Protein AF-A0AAE1IZK1-F1 (afdb_monomer_lite)

Foldseek 3Di:
DDPDPPCVVVVVVVPDDDDDDDDDFDDDDDDDDPDDDPDVLVVQLVVVLCCLVPHDDWAAATEDEADVSLVVSLVVLVVVLVVDDPLSSQEAEQEDDPPDDPVSNCVQLDDRDPPHYYYYYHHQWYQDWDADVVVRDIDGDIGGDDPVVVVVSSRVRCVSTVPD

InterPro domains:
  IPR027417 P-loop containing nucleoside triphosphate hydrolase [G3DSA:3.40.50.300] (25-118)
  IPR027417 P-loop containing nucleoside triphosphate hydrolase [G3DSA:3.40.50.300] (119-159)
  IPR027417 P-loop containing nucleoside triphosphate hydrolase [SSF52540] (4-155)

Secondary structure (DSSP, 8-state):
--S---GGGGGGGTTPPPPPPPPP---------SS--S-HHHHHHHHHHHHHHHSPS--EEE---SHHHHHHHHHHHHHHHTTS-GGG--EEE----TTS-HHHHHGGGSPPPTTPEEEEE--SEEEEEEEETTTTEEEEEEEEPPHHHHHHHHHHHHHHHS--

Organism: NCBI:txid499986

Structure (mmCIF, N/CA/C/O backbone):
data_AF-A0AAE1IZK1-F1
#
_entry.id   AF-A0AAE1IZK1-F1
#
loop_
_atom_site.group_PDB
_atom_site.id
_atom_site.type_symbol
_atom_site.label_atom_id
_atom_site.label_alt_id
_atom_site.label_comp_id
_atom_site.label_asym_id
_atom_site.label_entity_id
_atom_site.label_seq_id
_atom_site.pdbx_PDB_ins_code
_atom_site.Cartn_x
_atom_site.Cartn_y
_atom_site.Cartn_z
_atom_site.occupancy
_atom_site.B_iso_or_equiv
_atom_site.auth_seq_id
_atom_site.auth_comp_id
_atom_site.auth_asym_id
_atom_site.auth_atom_id
_atom_site.pdbx_PDB_model_num
ATOM 1 N N . MET A 1 1 ? 23.039 -9.644 -6.517 1.00 75.88 1 MET A N 1
ATOM 2 C CA . MET A 1 1 ? 21.944 -10.461 -5.938 1.00 75.88 1 MET A CA 1
ATOM 3 C C . MET A 1 1 ? 20.643 -10.091 -6.636 1.00 75.88 1 MET A C 1
ATOM 5 O O . MET A 1 1 ? 20.588 -9.011 -7.207 1.00 75.88 1 MET A O 1
ATOM 9 N N . SER A 1 2 ? 19.633 -10.962 -6.612 1.00 81.88 2 SER A N 1
ATOM 10 C CA . SER A 1 2 ? 18.308 -10.723 -7.200 1.00 81.88 2 SER A CA 1
ATOM 11 C C . SER A 1 2 ? 17.231 -11.305 -6.285 1.00 81.88 2 SER A C 1
ATOM 13 O O . SER A 1 2 ? 17.471 -12.333 -5.654 1.00 81.88 2 SER A O 1
ATOM 15 N N . ALA A 1 3 ? 16.060 -10.666 -6.228 1.00 80.25 3 ALA A N 1
ATOM 16 C CA . ALA A 1 3 ? 14.863 -11.226 -5.594 1.00 80.25 3 ALA A CA 1
ATOM 17 C C . ALA A 1 3 ? 14.023 -12.079 -6.569 1.00 80.25 3 ALA A C 1
ATOM 19 O O . ALA A 1 3 ? 13.166 -12.849 -6.138 1.00 80.25 3 ALA A O 1
ATOM 20 N N . SER A 1 4 ? 14.259 -11.950 -7.878 1.00 76.50 4 SER A N 1
ATOM 21 C CA . SER A 1 4 ? 13.598 -12.739 -8.922 1.00 76.50 4 SER A CA 1
ATOM 22 C C . SER A 1 4 ? 14.301 -14.082 -9.102 1.00 76.50 4 SER A C 1
ATOM 24 O O . SER A 1 4 ? 15.525 -14.126 -9.227 1.00 76.50 4 SER A O 1
ATOM 26 N N . LEU A 1 5 ? 13.526 -15.167 -9.174 1.00 74.81 5 LEU A N 1
ATOM 27 C CA . LEU A 1 5 ? 14.040 -16.533 -9.361 1.00 74.81 5 LEU A CA 1
ATOM 28 C C . LEU A 1 5 ? 14.376 -16.874 -10.828 1.00 74.81 5 LEU A C 1
ATOM 30 O O . LEU A 1 5 ? 14.877 -17.958 -11.119 1.00 74.81 5 LEU A O 1
ATOM 34 N N . GLU A 1 6 ? 14.103 -15.961 -11.761 1.00 79.31 6 GLU A N 1
ATOM 35 C CA . GLU A 1 6 ? 14.305 -16.160 -13.197 1.00 79.31 6 GLU A CA 1
ATOM 36 C C . GLU A 1 6 ? 15.778 -15.974 -13.589 1.00 79.31 6 GLU A C 1
ATOM 38 O O . GLU A 1 6 ? 16.234 -14.875 -13.901 1.00 79.31 6 GLU A O 1
ATOM 43 N N . LEU A 1 7 ? 16.530 -17.079 -13.596 1.00 78.62 7 LEU A N 1
ATOM 44 C CA . LEU A 1 7 ? 17.956 -17.089 -13.949 1.00 78.62 7 LEU A CA 1
ATOM 45 C C . LEU A 1 7 ? 18.243 -16.646 -15.397 1.00 78.62 7 LEU A C 1
ATOM 47 O O . LEU A 1 7 ? 19.333 -16.145 -15.662 1.00 78.62 7 LEU A O 1
ATOM 51 N N . LYS A 1 8 ? 17.272 -16.769 -16.314 1.00 79.94 8 LYS A N 1
ATOM 52 C CA . LYS A 1 8 ? 17.425 -16.403 -17.737 1.00 79.94 8 LYS A CA 1
ATOM 53 C C . LYS A 1 8 ? 17.820 -14.939 -17.945 1.00 79.94 8 LYS A C 1
ATOM 55 O O . LYS A 1 8 ? 18.641 -14.625 -18.800 1.00 79.94 8 LYS A O 1
ATOM 60 N N . CYS A 1 9 ? 17.315 -14.044 -17.096 1.00 78.19 9 CYS A N 1
ATOM 61 C CA . CYS A 1 9 ? 17.648 -12.617 -17.113 1.00 78.19 9 CYS A CA 1
ATOM 62 C C . CYS A 1 9 ? 19.133 -12.327 -16.806 1.00 78.19 9 CYS A C 1
ATOM 64 O O . CYS A 1 9 ? 19.580 -11.192 -16.950 1.00 78.19 9 CYS A O 1
ATOM 66 N N . PHE A 1 10 ? 19.900 -13.340 -16.387 1.00 84.19 10 PHE A N 1
ATOM 67 C CA . PHE A 1 10 ? 21.311 -13.249 -16.018 1.00 84.19 10 PHE A CA 1
ATOM 68 C C . PHE A 1 10 ? 22.235 -14.037 -16.967 1.00 84.19 10 PHE A C 1
ATOM 70 O O . PHE A 1 10 ? 23.432 -14.127 -16.705 1.00 84.19 10 PHE A O 1
ATOM 77 N N . GLU A 1 11 ? 21.729 -14.549 -18.099 1.00 83.56 11 GLU A N 1
ATOM 78 C CA . GLU A 1 11 ? 22.536 -15.253 -19.118 1.00 83.56 11 GLU A CA 1
ATOM 79 C C . GLU A 1 11 ? 23.681 -14.384 -19.685 1.00 83.56 11 GLU A C 1
ATOM 81 O O . GLU A 1 11 ? 24.733 -14.912 -20.045 1.00 83.56 11 GLU A O 1
ATOM 86 N N . TYR A 1 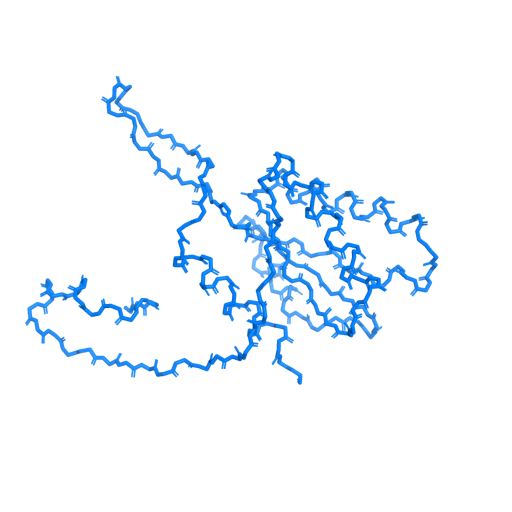12 ? 23.538 -13.051 -19.645 1.00 87.25 12 TYR A N 1
ATOM 87 C CA . TYR A 1 12 ? 24.596 -12.075 -19.957 1.00 87.25 12 TYR A CA 1
ATOM 88 C C . TYR A 1 12 ? 25.896 -12.283 -19.154 1.00 87.25 12 TYR A C 1
ATOM 90 O O . TYR A 1 12 ? 26.977 -11.963 -19.638 1.00 87.25 12 TYR A O 1
ATOM 98 N N . PHE A 1 13 ? 25.834 -12.863 -17.950 1.00 87.38 13 PHE A N 1
ATOM 99 C CA . PHE A 1 13 ? 27.009 -13.121 -17.108 1.00 87.38 13 PHE A CA 1
ATOM 100 C C . PHE A 1 13 ? 27.787 -14.393 -17.510 1.00 87.38 13 PHE A C 1
ATOM 102 O O . PHE A 1 13 ? 28.380 -15.051 -16.656 1.00 87.38 13 PHE A O 1
ATOM 109 N N . CYS A 1 14 ? 27.788 -14.751 -18.799 1.00 84.81 14 CYS A N 1
ATOM 110 C CA . CYS A 1 14 ? 28.625 -15.795 -19.410 1.00 84.81 14 CYS A CA 1
ATOM 111 C C . CYS A 1 14 ? 28.641 -17.145 -18.659 1.00 84.81 14 CYS A C 1
ATOM 113 O O . CYS A 1 14 ? 29.688 -17.776 -18.520 1.00 84.81 14 CYS A O 1
ATOM 115 N N . GLY A 1 15 ? 27.487 -17.589 -18.148 1.00 82.75 15 GLY A N 1
ATOM 116 C CA . GLY A 1 15 ? 27.369 -18.855 -17.410 1.00 82.75 15 GLY A CA 1
ATOM 117 C C . GLY A 1 15 ? 27.909 -18.830 -15.971 1.00 82.75 15 GLY A C 1
ATOM 118 O O . GLY A 1 15 ? 28.216 -19.887 -15.416 1.00 82.75 15 GLY A O 1
ATOM 119 N N . ALA A 1 16 ? 28.035 -17.652 -15.349 1.00 88.25 16 ALA A N 1
ATOM 120 C CA . ALA A 1 16 ? 28.417 -17.521 -13.942 1.00 88.25 16 ALA A CA 1
ATOM 121 C C . ALA A 1 16 ? 27.511 -18.349 -13.005 1.00 88.25 16 ALA A C 1
ATOM 123 O O . ALA A 1 16 ? 26.289 -18.391 -13.152 1.00 88.25 16 ALA A O 1
ATOM 124 N N . LYS A 1 17 ? 28.116 -18.996 -11.999 1.00 87.75 17 LYS A N 1
ATOM 125 C CA . LYS A 1 17 ? 27.405 -19.890 -11.069 1.00 87.75 17 LYS A CA 1
ATOM 126 C C . LYS A 1 17 ? 26.430 -19.116 -10.174 1.00 87.75 17 LYS A C 1
ATOM 128 O O . LYS A 1 17 ? 26.850 -18.331 -9.327 1.00 87.75 17 LYS A O 1
ATOM 133 N N . SER A 1 18 ? 25.138 -19.401 -10.305 1.00 85.00 18 SER A N 1
ATOM 134 C CA . SER A 1 18 ? 24.086 -18.894 -9.420 1.00 85.00 18 SER A CA 1
ATOM 135 C C . SER A 1 18 ? 23.937 -19.743 -8.153 1.00 85.00 18 SER A C 1
ATOM 137 O O . SER A 1 18 ? 23.849 -20.968 -8.243 1.00 85.00 18 SER A O 1
ATOM 139 N N . VAL A 1 19 ? 23.795 -19.101 -6.991 1.00 88.25 19 VAL A N 1
ATOM 140 C CA . VAL A 1 19 ? 23.331 -19.746 -5.750 1.00 88.25 19 VAL A CA 1
ATOM 141 C C . VAL A 1 19 ? 21.879 -19.342 -5.509 1.00 88.25 19 VAL A C 1
ATOM 143 O O . VAL A 1 19 ? 21.573 -18.153 -5.450 1.00 88.25 19 VAL A O 1
ATOM 146 N N . HIS A 1 20 ? 20.988 -20.323 -5.365 1.00 84.00 20 HIS A N 1
ATOM 147 C CA . HIS A 1 20 ? 19.592 -20.102 -4.991 1.00 84.00 20 HIS A CA 1
ATOM 148 C C . HIS A 1 20 ? 19.395 -20.401 -3.501 1.00 84.00 20 HIS A C 1
ATOM 150 O O . HIS A 1 20 ? 19.756 -21.479 -3.031 1.00 84.00 20 HIS A O 1
ATOM 156 N N . LEU A 1 21 ? 18.795 -19.457 -2.774 1.00 84.94 21 LEU A N 1
ATOM 157 C CA . LEU A 1 21 ? 18.319 -19.658 -1.408 1.00 84.94 21 LEU A CA 1
ATOM 158 C C . LEU A 1 21 ? 16.796 -19.812 -1.448 1.00 84.94 21 LEU A C 1
ATOM 160 O O . LEU A 1 21 ? 16.102 -18.934 -1.967 1.00 84.94 21 LEU A O 1
ATOM 164 N N . GLN A 1 22 ? 16.273 -20.904 -0.889 1.00 79.88 22 GLN A N 1
ATOM 165 C CA . GLN A 1 22 ? 14.830 -21.078 -0.742 1.00 79.88 22 GLN A CA 1
ATOM 166 C C . GLN A 1 22 ? 14.300 -20.108 0.320 1.00 79.88 22 GLN A C 1
ATOM 168 O O . GLN A 1 22 ? 14.677 -20.176 1.490 1.00 79.88 22 GLN A O 1
ATOM 173 N N . GLY A 1 23 ? 13.427 -19.192 -0.097 1.00 72.38 23 GLY A N 1
ATOM 174 C CA . GLY A 1 23 ? 12.730 -18.289 0.813 1.00 72.38 23 GLY A CA 1
ATOM 175 C C . GLY A 1 23 ? 11.644 -19.018 1.604 1.00 72.38 23 GLY A C 1
ATOM 176 O O . GLY A 1 23 ? 10.957 -19.889 1.070 1.00 72.38 23 GLY A O 1
ATOM 177 N N . ARG A 1 24 ? 11.448 -18.626 2.867 1.00 72.38 24 ARG A N 1
ATOM 178 C CA . ARG A 1 24 ? 10.276 -19.041 3.648 1.00 72.38 24 ARG A CA 1
ATOM 179 C C . ARG A 1 24 ? 9.057 -18.275 3.135 1.00 72.38 24 ARG A C 1
ATOM 181 O O . ARG A 1 24 ? 9.114 -17.055 3.015 1.00 72.38 24 ARG A O 1
ATOM 188 N N . GLN A 1 25 ? 7.973 -18.982 2.833 1.00 69.62 25 GLN A N 1
ATOM 189 C CA . GLN A 1 25 ? 6.676 -18.388 2.521 1.00 69.62 25 GLN A CA 1
ATOM 190 C C . GLN A 1 25 ? 5.623 -19.006 3.432 1.00 69.62 25 GLN A C 1
ATOM 192 O O . GLN A 1 25 ? 5.579 -20.225 3.582 1.00 69.62 25 GLN A O 1
ATOM 197 N N . PHE A 1 26 ? 4.769 -18.162 3.998 1.00 75.56 26 PHE A N 1
ATOM 198 C CA . PHE A 1 26 ? 3.546 -18.585 4.668 1.00 75.56 26 PHE A CA 1
ATOM 199 C C . PHE A 1 26 ? 2.393 -18.635 3.646 1.00 75.56 26 PHE A C 1
ATOM 201 O O . PHE A 1 26 ? 2.461 -17.942 2.617 1.00 75.56 26 PHE A O 1
ATOM 208 N N . PRO A 1 27 ? 1.344 -19.446 3.878 1.00 79.44 27 PRO A N 1
ATOM 209 C CA . PRO A 1 27 ? 0.093 -19.303 3.141 1.00 79.44 27 PRO A CA 1
ATOM 210 C C . PRO A 1 27 ? -0.484 -17.899 3.375 1.00 79.44 27 PRO A C 1
ATOM 212 O O . PRO A 1 27 ? -0.343 -17.335 4.456 1.00 79.44 27 PRO A O 1
ATOM 215 N N . VAL A 1 28 ? -1.094 -17.323 2.339 1.00 79.94 28 VAL A N 1
ATOM 216 C CA . VAL A 1 28 ? -1.753 -16.011 2.391 1.00 79.94 28 VAL A CA 1
ATOM 217 C C . VAL A 1 28 ? -2.950 -16.068 1.461 1.00 79.94 28 VAL A C 1
ATOM 219 O O . VAL A 1 28 ? -2.762 -16.253 0.254 1.00 79.94 28 VAL A O 1
ATOM 222 N N . ASP A 1 29 ? -4.144 -15.890 2.010 1.00 83.56 29 ASP A N 1
ATOM 223 C CA . ASP A 1 29 ? -5.370 -15.755 1.231 1.00 83.56 29 ASP A CA 1
ATOM 224 C C . ASP A 1 29 ? -5.416 -14.396 0.524 1.00 83.56 29 ASP A C 1
ATOM 226 O O . ASP A 1 29 ? -4.905 -13.390 1.022 1.00 83.56 29 ASP A O 1
ATOM 230 N N . ILE A 1 30 ? -5.979 -14.369 -0.685 1.00 82.19 30 ILE A N 1
ATOM 231 C CA . ILE A 1 30 ? -5.986 -13.178 -1.540 1.00 82.19 30 ILE A CA 1
ATOM 232 C C . ILE A 1 30 ? -7.426 -12.848 -1.915 1.00 82.19 30 ILE A C 1
ATOM 234 O O . ILE A 1 30 ? -8.087 -13.605 -2.626 1.00 82.19 30 ILE A O 1
ATOM 238 N N . PHE A 1 31 ? -7.876 -11.680 -1.468 1.00 86.31 31 PHE A N 1
ATOM 239 C CA . PHE A 1 31 ? -9.186 -11.127 -1.783 1.00 86.31 31 PHE A CA 1
ATOM 240 C C . PHE A 1 31 ? -9.058 -10.061 -2.876 1.00 86.31 31 PHE A C 1
ATOM 242 O O . PHE A 1 31 ? -8.081 -9.313 -2.927 1.00 86.31 31 PHE A O 1
ATOM 249 N N . TYR A 1 32 ? -10.057 -9.992 -3.753 1.00 85.06 32 TYR A N 1
ATOM 250 C CA . TYR A 1 32 ? -10.132 -9.037 -4.858 1.00 85.06 32 TYR A CA 1
ATOM 251 C C . TYR A 1 32 ? -11.475 -8.306 -4.816 1.00 85.06 32 TYR A C 1
ATOM 253 O O . TYR A 1 32 ? -12.496 -8.894 -4.457 1.00 85.06 32 TYR A O 1
ATOM 261 N N . THR A 1 33 ? -11.499 -7.036 -5.223 1.00 85.94 33 THR A N 1
ATOM 262 C CA . THR A 1 33 ? -12.762 -6.317 -5.424 1.00 85.94 33 THR A CA 1
ATOM 263 C C . THR A 1 33 ? -13.496 -6.893 -6.638 1.00 85.94 33 THR A C 1
ATOM 265 O O . THR A 1 33 ? -12.881 -7.237 -7.646 1.00 85.94 33 THR A O 1
ATOM 268 N N . CYS A 1 34 ? -14.828 -6.985 -6.570 1.00 86.56 34 CYS A N 1
ATOM 269 C CA . CYS A 1 34 ? -15.635 -7.522 -7.677 1.00 86.56 34 CYS A CA 1
ATOM 270 C C . CYS A 1 34 ? -15.542 -6.663 -8.953 1.00 86.56 34 CYS A C 1
ATOM 272 O O . CYS A 1 34 ? -15.706 -7.167 -10.065 1.00 86.56 34 CYS A O 1
ATOM 274 N N . HIS A 1 35 ? -15.286 -5.363 -8.788 1.00 88.12 35 HIS A N 1
ATOM 275 C CA . HIS A 1 35 ? -15.182 -4.363 -9.848 1.00 88.12 35 HIS A CA 1
ATOM 276 C C . HIS A 1 35 ? -13.979 -3.440 -9.596 1.00 88.12 35 HIS A C 1
ATOM 278 O O . HIS A 1 35 ? -13.440 -3.390 -8.487 1.00 88.12 3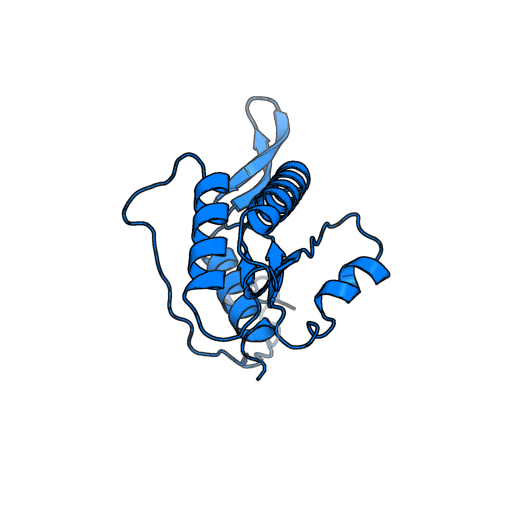5 HIS A O 1
ATOM 284 N N . SER A 1 36 ? -13.564 -2.694 -10.622 1.00 85.12 36 SER A N 1
ATOM 285 C CA . SER A 1 36 ? -12.549 -1.643 -10.506 1.00 85.12 36 SER A CA 1
ATOM 286 C C . SER A 1 36 ? -13.055 -0.484 -9.645 1.00 85.12 36 SER A C 1
ATOM 288 O O . SER A 1 36 ? -14.104 0.089 -9.941 1.00 85.12 36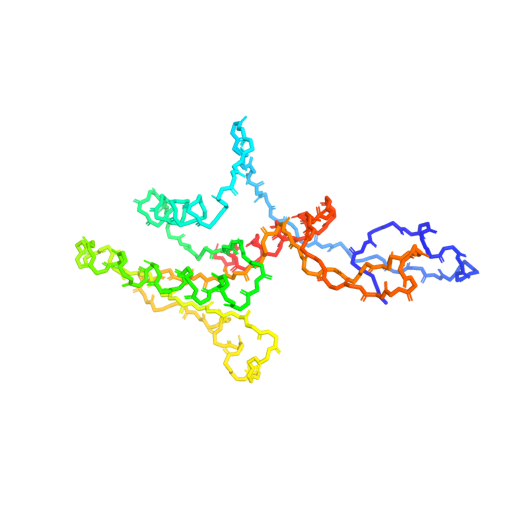 SER A O 1
ATOM 290 N N . VAL A 1 37 ? -12.292 -0.110 -8.622 1.00 85.75 37 VAL A N 1
ATOM 291 C CA . VAL A 1 37 ? -12.586 1.047 -7.767 1.00 85.75 37 VAL A CA 1
ATOM 292 C C . VAL A 1 37 ? -11.956 2.308 -8.368 1.00 85.75 37 VAL A C 1
ATOM 294 O O . VAL A 1 37 ? -10.809 2.264 -8.807 1.00 85.75 37 VAL A O 1
ATOM 297 N N . ALA A 1 38 ? -12.696 3.421 -8.387 1.00 83.25 38 ALA A N 1
ATOM 298 C CA . ALA A 1 38 ? -12.189 4.717 -8.848 1.00 83.25 38 ALA A CA 1
ATOM 299 C C . ALA A 1 38 ? -11.415 5.468 -7.747 1.00 83.25 38 ALA A C 1
ATOM 301 O O . ALA A 1 38 ? -10.279 5.880 -7.973 1.00 83.25 38 ALA A O 1
ATOM 302 N N . ASP A 1 39 ? -12.000 5.599 -6.552 1.00 88.12 39 ASP A N 1
ATOM 303 C CA . ASP A 1 39 ? -11.321 6.132 -5.365 1.00 88.12 39 ASP A CA 1
ATOM 304 C C . ASP A 1 39 ? -10.759 4.982 -4.517 1.00 88.12 39 ASP A C 1
ATOM 306 O O . ASP A 1 39 ? -11.464 4.338 -3.736 1.00 88.12 39 ASP A O 1
ATOM 310 N N . TYR A 1 40 ? -9.471 4.695 -4.702 1.00 85.06 40 TYR A N 1
ATOM 311 C CA . TYR A 1 40 ? -8.778 3.673 -3.922 1.00 85.06 40 TYR A CA 1
ATOM 312 C C . TYR A 1 40 ? -8.447 4.132 -2.493 1.00 85.06 40 TYR A C 1
ATOM 314 O O . TYR A 1 40 ? -8.199 3.275 -1.649 1.00 85.06 40 TYR A O 1
ATOM 322 N N . LEU A 1 41 ? -8.470 5.437 -2.190 1.00 87.94 41 LEU A N 1
ATOM 323 C CA . LEU A 1 41 ? -8.211 5.949 -0.842 1.00 87.94 41 LEU A CA 1
ATOM 324 C C . LEU A 1 41 ? -9.388 5.617 0.080 1.00 87.94 41 LEU A C 1
ATOM 326 O O . LEU A 1 41 ? -9.180 5.044 1.150 1.00 87.94 41 LEU A O 1
ATOM 330 N N . ASP A 1 42 ? -10.617 5.897 -0.360 1.00 89.88 42 ASP A N 1
ATOM 331 C CA . ASP A 1 42 ? -11.834 5.558 0.390 1.00 89.88 42 ASP A CA 1
ATOM 332 C C . ASP A 1 42 ? -11.992 4.036 0.554 1.00 89.88 42 ASP A C 1
ATOM 334 O O . ASP A 1 42 ? -12.212 3.543 1.661 1.00 89.88 42 ASP A O 1
ATOM 338 N N . ALA A 1 43 ? -11.752 3.254 -0.505 1.00 89.12 43 ALA A N 1
ATOM 339 C CA . ALA A 1 43 ? -11.782 1.794 -0.401 1.00 89.12 43 ALA A CA 1
ATOM 340 C C . ALA A 1 43 ? -10.690 1.232 0.530 1.00 89.12 43 ALA A C 1
ATOM 342 O O . ALA A 1 43 ? -10.962 0.290 1.280 1.00 89.12 43 ALA A O 1
ATOM 343 N N . CYS A 1 44 ? -9.482 1.811 0.551 1.00 88.19 44 CYS A N 1
ATOM 344 C CA . CYS A 1 44 ? -8.473 1.478 1.557 1.00 88.19 44 CYS A CA 1
ATOM 345 C C . CYS A 1 44 ? -8.962 1.816 2.972 1.00 88.19 44 CYS A C 1
ATOM 347 O O . CYS A 1 44 ? -8.882 0.957 3.847 1.00 88.19 44 CYS A O 1
ATOM 349 N N . LEU A 1 45 ? -9.521 3.011 3.196 1.00 90.12 45 LEU A N 1
ATOM 350 C CA . LEU A 1 45 ? -10.058 3.435 4.495 1.00 90.12 45 LEU A CA 1
ATOM 351 C C . LEU A 1 45 ? -11.144 2.473 5.008 1.00 90.12 45 LEU A C 1
ATOM 353 O O . LEU A 1 45 ? -11.086 2.027 6.154 1.00 90.12 45 LEU A O 1
ATOM 357 N N . ILE A 1 46 ? -12.098 2.107 4.147 1.00 90.69 46 ILE A N 1
ATOM 358 C CA . ILE A 1 46 ? -13.163 1.143 4.452 1.00 90.69 46 ILE A CA 1
ATOM 359 C C . ILE A 1 46 ? -12.570 -0.229 4.798 1.00 90.69 46 ILE A C 1
ATOM 361 O O . ILE A 1 46 ? -12.931 -0.806 5.824 1.00 90.69 46 ILE A O 1
ATOM 365 N N . THR A 1 47 ? -11.627 -0.729 3.994 1.00 90.00 47 THR A N 1
ATOM 366 C CA . THR A 1 47 ? -10.992 -2.043 4.209 1.00 90.00 47 THR A CA 1
ATOM 367 C C . THR A 1 47 ? -10.232 -2.096 5.541 1.0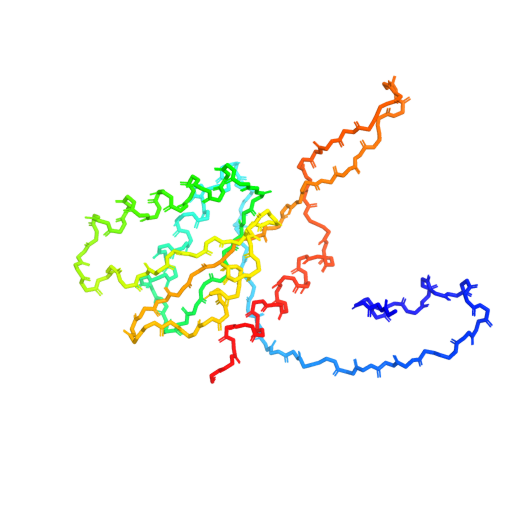0 90.00 47 THR A C 1
ATOM 369 O O . THR A 1 47 ? -10.315 -3.090 6.259 1.00 90.00 47 THR A O 1
ATOM 372 N N . ILE A 1 48 ? -9.542 -1.014 5.921 1.00 89.69 48 ILE A N 1
ATOM 373 C CA . ILE A 1 48 ? -8.825 -0.908 7.203 1.00 89.69 48 ILE A CA 1
ATOM 374 C C . ILE A 1 48 ? -9.787 -1.045 8.381 1.00 89.69 48 ILE A C 1
ATOM 376 O O . ILE A 1 48 ? -9.523 -1.829 9.291 1.00 89.69 48 ILE A O 1
ATOM 380 N N . PHE A 1 49 ? -10.912 -0.325 8.365 1.00 90.56 49 PHE A N 1
ATOM 381 C CA . PHE A 1 49 ? -11.894 -0.413 9.447 1.00 90.56 49 PHE A CA 1
ATOM 382 C C . PHE A 1 49 ? -12.660 -1.743 9.455 1.00 90.56 49 PHE A C 1
ATOM 384 O O . PHE A 1 49 ? -12.973 -2.236 10.536 1.00 90.56 49 PHE A O 1
ATOM 391 N N . GLN A 1 50 ? -12.894 -2.367 8.296 1.00 89.94 50 GLN A N 1
ATOM 392 C CA . GLN A 1 50 ? -13.447 -3.725 8.219 1.00 89.94 50 GLN A CA 1
ATOM 393 C C . GLN A 1 50 ? -12.518 -4.757 8.876 1.00 89.94 50 GLN A C 1
ATOM 395 O O . GLN A 1 50 ? -12.972 -5.516 9.727 1.00 89.94 50 GLN A O 1
ATOM 400 N N . ILE A 1 51 ? -11.219 -4.744 8.553 1.00 88.56 51 ILE A N 1
ATOM 401 C CA . ILE A 1 51 ? -10.230 -5.646 9.169 1.00 88.56 51 ILE A CA 1
ATOM 402 C C . ILE A 1 51 ? -10.079 -5.341 10.665 1.00 88.56 51 ILE A C 1
ATOM 404 O O . ILE A 1 51 ? -10.126 -6.250 11.490 1.00 88.56 51 ILE A O 1
ATOM 408 N N . HIS A 1 52 ? -9.939 -4.066 11.041 1.00 87.69 52 HIS A N 1
ATOM 409 C CA . HIS A 1 52 ? -9.728 -3.661 12.436 1.00 87.69 52 HIS A CA 1
ATOM 410 C C . HIS A 1 52 ? -10.857 -4.119 13.370 1.00 87.69 52 HIS A C 1
ATOM 412 O O . HIS A 1 52 ? -10.570 -4.597 14.469 1.00 87.69 52 HIS A O 1
ATOM 418 N N . LEU A 1 53 ? -12.112 -4.000 12.917 1.00 87.69 53 LEU A N 1
ATOM 419 C CA . LEU A 1 53 ? -13.316 -4.326 13.691 1.00 87.69 53 LEU A CA 1
ATOM 420 C C . LEU A 1 53 ? -13.797 -5.781 13.531 1.00 87.69 53 LEU A C 1
ATOM 422 O O . LEU A 1 53 ? -14.547 -6.251 14.385 1.00 87.69 53 LEU A O 1
ATOM 426 N N . GLY A 1 54 ? -13.422 -6.469 12.447 1.00 87.25 54 GLY A N 1
ATOM 427 C CA . GLY A 1 54 ? -13.905 -7.817 12.123 1.00 87.25 54 GLY A CA 1
ATOM 428 C C . GLY A 1 54 ? -12.927 -8.958 12.422 1.00 87.25 54 GLY A C 1
ATOM 429 O O . GLY A 1 54 ? -13.373 -10.046 12.781 1.00 87.25 54 GLY A O 1
ATOM 430 N N . GLU A 1 55 ? -11.617 -8.734 12.287 1.00 85.94 55 GLU A N 1
ATOM 431 C CA . GLU A 1 55 ? -10.609 -9.805 12.329 1.00 85.94 55 GLU A CA 1
ATOM 432 C C . GLU A 1 55 ? -9.963 -10.019 13.706 1.00 85.94 55 GLU A C 1
ATOM 434 O O . GLU A 1 55 ? -9.975 -9.151 14.582 1.00 85.94 55 GLU A O 1
ATOM 439 N N . GLY A 1 56 ? -9.313 -11.174 13.884 1.00 80.62 56 GLY A N 1
ATOM 440 C CA . GLY A 1 56 ? -8.459 -11.464 15.046 1.00 80.62 56 GLY A CA 1
ATOM 441 C C . GLY A 1 56 ? -7.215 -10.563 15.139 1.00 80.62 56 GLY A C 1
ATOM 442 O O . GLY A 1 56 ? -6.948 -9.762 14.245 1.00 80.62 56 GLY A O 1
ATOM 443 N N . LEU A 1 57 ? -6.450 -10.664 16.235 1.00 78.31 57 LEU A N 1
ATOM 444 C CA . LEU A 1 57 ? -5.258 -9.833 16.492 1.00 78.31 57 LEU A CA 1
ATOM 445 C C . LEU A 1 57 ? -4.209 -9.921 15.364 1.00 78.31 57 LEU A C 1
ATOM 447 O O . LEU A 1 57 ? -3.913 -11.005 14.871 1.00 78.31 57 LEU A O 1
ATOM 451 N N . GLY A 1 58 ? -3.610 -8.780 15.009 1.00 79.62 58 GLY A N 1
ATOM 452 C CA . GLY A 1 58 ? -2.562 -8.670 13.986 1.00 79.62 58 GLY A CA 1
ATOM 453 C C . GLY A 1 58 ? -2.404 -7.244 13.441 1.00 79.62 58 GLY A C 1
ATOM 454 O O . GLY A 1 58 ? -3.367 -6.469 13.452 1.00 79.62 58 GLY A O 1
ATOM 455 N N . ASP A 1 59 ? -1.197 -6.910 12.976 1.00 81.94 59 ASP A N 1
ATOM 456 C CA . ASP A 1 59 ? -0.872 -5.646 12.293 1.00 81.94 59 ASP A CA 1
ATOM 457 C C . ASP A 1 59 ? -1.436 -5.621 10.855 1.00 81.94 59 ASP A C 1
ATOM 459 O O . ASP A 1 59 ? -1.574 -6.663 10.215 1.00 81.94 59 ASP A O 1
ATOM 463 N N . ILE A 1 60 ? -1.725 -4.431 10.315 1.00 84.44 60 ILE A N 1
ATOM 464 C CA . ILE A 1 60 ? -2.308 -4.256 8.971 1.00 84.44 60 ILE A CA 1
ATOM 465 C C . ILE A 1 60 ? -1.286 -3.594 8.032 1.00 84.44 60 ILE A C 1
ATOM 467 O O . ILE A 1 60 ? -1.029 -2.396 8.126 1.00 84.44 60 ILE A O 1
ATOM 471 N N . LEU A 1 61 ? -0.711 -4.329 7.075 1.00 83.75 61 LEU A N 1
ATOM 472 C CA . LEU A 1 61 ? 0.082 -3.703 6.007 1.00 83.75 61 LEU A CA 1
ATOM 473 C C . LEU A 1 61 ? -0.862 -3.171 4.913 1.00 83.75 61 LEU A C 1
ATOM 475 O O . LEU A 1 61 ? -1.285 -3.906 4.025 1.00 83.75 61 LEU A O 1
ATOM 479 N N . VAL A 1 62 ? -1.226 -1.897 5.043 1.00 83.31 62 VAL A N 1
ATOM 480 C CA . VAL A 1 62 ? -2.087 -1.115 4.144 1.00 83.31 62 VAL A CA 1
ATOM 481 C C . VAL A 1 62 ? -1.333 -0.716 2.884 1.00 83.31 62 VAL A C 1
ATOM 483 O O . VAL A 1 62 ? -0.104 -0.686 2.856 1.00 83.31 62 VAL A O 1
ATOM 486 N N . PHE A 1 63 ? -2.099 -0.437 1.827 1.00 79.56 63 PHE A N 1
ATOM 487 C CA . PHE A 1 63 ? -1.645 -0.122 0.479 1.00 79.56 63 PHE A CA 1
ATOM 488 C C . PHE A 1 63 ? -1.697 1.402 0.021 1.00 79.56 63 PHE A C 1
ATOM 490 O O . PHE A 1 63 ? -2.759 1.720 -0.493 1.00 79.56 63 PHE A O 1
ATOM 497 N N . LEU A 1 64 ? -0.691 2.335 0.037 1.00 81.56 64 LEU A N 1
ATOM 498 C CA . LEU A 1 64 ? -0.820 3.745 -0.542 1.00 81.56 64 LEU A CA 1
ATOM 499 C C . LEU A 1 64 ? 0.424 4.409 -1.223 1.00 81.56 64 LEU A C 1
ATOM 501 O O . LEU A 1 64 ? 1.549 4.035 -0.936 1.00 81.56 64 LEU A O 1
ATOM 505 N N . THR A 1 65 ? 0.226 5.410 -2.115 1.00 78.44 65 THR A N 1
ATOM 506 C CA . THR A 1 65 ? 1.113 5.867 -3.247 1.00 78.44 65 THR A CA 1
ATOM 507 C C . THR A 1 65 ? 2.191 6.913 -3.020 1.00 78.44 65 THR A C 1
ATOM 509 O O . THR A 1 65 ? 3.078 7.057 -3.872 1.00 78.44 65 THR A O 1
ATOM 512 N N . GLY A 1 66 ? 2.122 7.676 -1.946 1.00 77.69 66 GLY A N 1
ATOM 513 C CA . GLY A 1 66 ? 2.973 8.839 -1.768 1.00 77.69 66 GLY A CA 1
ATOM 514 C C . GLY A 1 66 ? 2.629 9.575 -0.489 1.00 77.69 66 GLY A C 1
ATOM 515 O O . GLY A 1 66 ? 1.721 9.184 0.241 1.00 77.69 66 GLY A O 1
ATOM 516 N N . GLN A 1 67 ? 3.402 10.617 -0.198 1.00 82.38 67 GLN A N 1
ATOM 517 C CA . GLN A 1 67 ? 3.307 11.333 1.067 1.00 82.38 67 GLN A CA 1
ATOM 518 C C . GLN A 1 67 ? 1.929 11.978 1.275 1.00 82.38 67 GLN A C 1
ATOM 520 O O . GLN A 1 67 ? 1.321 11.749 2.313 1.00 82.38 67 GLN A O 1
ATOM 525 N N . GLU A 1 68 ? 1.402 12.693 0.277 1.00 86.69 68 GLU A N 1
ATOM 526 C CA . GLU A 1 68 ? 0.086 13.351 0.341 1.00 86.69 68 GLU A CA 1
ATOM 527 C C . GLU A 1 68 ? -1.049 12.349 0.609 1.00 86.69 68 GLU A C 1
ATOM 529 O O . GLU A 1 68 ? -1.969 12.614 1.388 1.00 86.69 68 GLU A O 1
ATOM 534 N N . GLU A 1 69 ? -0.969 11.173 -0.015 1.00 84.88 69 GLU A N 1
ATOM 535 C CA . GLU A 1 69 ? -1.951 10.100 0.116 1.00 84.88 69 GLU A CA 1
ATOM 536 C C . GLU A 1 69 ? -1.855 9.402 1.487 1.00 84.88 69 GLU A C 1
ATOM 538 O O . GLU A 1 69 ? -2.877 9.134 2.124 1.00 84.88 69 GLU A O 1
ATOM 543 N N . ILE A 1 70 ? -0.631 9.168 1.974 1.00 84.62 70 ILE A N 1
ATOM 544 C CA . ILE A 1 70 ? -0.345 8.572 3.288 1.00 84.62 70 ILE A CA 1
ATOM 545 C C . ILE A 1 70 ? -0.777 9.511 4.421 1.00 84.62 70 ILE A C 1
ATOM 547 O O . ILE A 1 70 ? -1.513 9.081 5.307 1.00 84.62 70 ILE A O 1
ATOM 551 N N . GLU A 1 71 ? -0.396 10.790 4.368 1.00 87.50 71 GLU A N 1
ATOM 552 C CA . GLU A 1 71 ? -0.796 11.813 5.345 1.00 87.50 71 GLU A CA 1
ATOM 553 C C . GLU A 1 71 ? -2.319 12.014 5.358 1.00 87.50 71 GLU A C 1
ATOM 555 O O . GLU A 1 71 ? -2.928 12.152 6.422 1.00 87.50 71 GLU A O 1
ATOM 560 N N . SER A 1 72 ? -2.967 11.972 4.187 1.00 90.62 72 SER A N 1
ATOM 561 C CA . SER A 1 72 ? -4.425 12.087 4.088 1.00 90.62 72 SER A CA 1
ATOM 562 C C . SER A 1 72 ? -5.154 10.911 4.733 1.00 90.62 72 SER A C 1
ATOM 564 O O . SER A 1 72 ? -6.116 11.138 5.467 1.00 90.62 72 SER A O 1
ATOM 566 N N . ILE A 1 73 ? -4.706 9.671 4.511 1.00 89.75 73 ILE A N 1
ATOM 567 C CA . ILE A 1 73 ? -5.334 8.495 5.128 1.00 89.75 73 ILE A CA 1
ATOM 568 C C . ILE A 1 73 ? -4.980 8.368 6.613 1.00 89.75 73 ILE A C 1
ATOM 570 O O . ILE A 1 73 ? -5.859 8.040 7.404 1.00 89.75 73 ILE A O 1
ATOM 574 N N . GLU A 1 74 ? -3.760 8.707 7.035 1.00 88.12 74 GLU A N 1
ATOM 575 C CA . GLU A 1 74 ? -3.404 8.778 8.458 1.00 88.12 74 GLU A CA 1
ATOM 576 C C . GLU A 1 74 ? -4.277 9.788 9.213 1.00 88.12 74 GLU A C 1
ATOM 578 O O . GLU A 1 74 ? -4.806 9.479 10.286 1.00 88.12 74 GLU A O 1
ATOM 583 N N . ARG A 1 75 ? -4.519 10.961 8.622 1.00 91.12 75 ARG A N 1
ATOM 584 C CA . ARG A 1 75 ? -5.454 11.949 9.158 1.00 91.12 75 ARG A CA 1
ATOM 585 C C . ARG A 1 75 ? -6.894 11.416 9.196 1.00 91.12 75 ARG A C 1
ATOM 587 O O . ARG A 1 75 ? -7.521 11.492 10.250 1.00 91.12 75 ARG A O 1
ATOM 594 N N . LEU A 1 76 ? -7.405 10.836 8.106 1.00 91.94 76 LEU A N 1
ATOM 595 C CA . LEU A 1 76 ? -8.768 10.281 8.044 1.00 91.94 76 LEU A CA 1
ATOM 596 C C . LEU A 1 76 ? -8.987 9.139 9.051 1.00 91.94 76 LEU A C 1
ATOM 598 O O . LEU A 1 76 ? -10.039 9.073 9.683 1.00 91.94 76 LEU A O 1
ATOM 602 N N . ILE A 1 77 ? -7.997 8.269 9.266 1.00 90.69 77 ILE A N 1
ATOM 603 C CA . ILE A 1 77 ? -8.065 7.208 10.282 1.00 90.69 77 ILE A CA 1
ATOM 604 C C . ILE A 1 77 ? -8.112 7.817 11.688 1.00 90.69 77 ILE A C 1
ATOM 606 O O . ILE A 1 77 ? -8.985 7.458 12.475 1.00 90.69 77 ILE A O 1
ATOM 610 N N . ASN A 1 78 ? -7.258 8.801 11.988 1.00 90.06 78 ASN A N 1
ATOM 611 C CA . ASN A 1 78 ? -7.278 9.522 13.266 1.00 90.06 78 ASN A CA 1
ATOM 612 C C . ASN A 1 78 ? -8.561 10.353 13.495 1.00 90.06 78 ASN A C 1
ATOM 614 O O . ASN A 1 78 ? -8.948 10.586 14.641 1.00 90.06 78 ASN A O 1
ATOM 618 N N . GLU A 1 79 ? -9.229 10.818 12.437 1.00 91.94 79 GLU A N 1
ATOM 619 C CA . GLU A 1 79 ? -10.554 11.452 12.502 1.00 91.94 79 GLU A CA 1
ATOM 620 C C . GLU A 1 79 ? -11.656 10.418 12.797 1.00 91.94 79 GLU A C 1
ATOM 622 O O . GLU A 1 79 ? -12.501 10.650 13.663 1.00 91.94 79 GLU A O 1
ATOM 627 N N . ARG A 1 80 ? -11.626 9.254 12.132 1.00 89.88 80 ARG A N 1
ATOM 628 C CA . ARG A 1 80 ? -12.611 8.170 12.299 1.00 89.88 80 ARG A CA 1
ATOM 629 C C . ARG A 1 80 ? -12.482 7.419 13.624 1.00 89.88 80 ARG A C 1
ATOM 631 O O . ARG A 1 80 ? -13.505 7.099 14.219 1.00 89.88 80 ARG A O 1
ATOM 638 N N . LEU A 1 81 ? -11.270 7.189 14.133 1.00 89.12 81 LEU A N 1
ATOM 639 C CA . LEU A 1 81 ? -11.053 6.527 15.428 1.00 89.12 81 LEU A CA 1
ATOM 640 C C . LEU A 1 81 ? -11.757 7.272 16.572 1.00 89.12 81 LEU A C 1
ATOM 642 O O . LEU A 1 81 ? -12.396 6.644 17.407 1.00 89.12 81 LEU A O 1
ATOM 646 N N . LYS A 1 82 ? -11.751 8.610 16.548 1.00 89.25 82 LYS A N 1
ATOM 647 C CA . LYS A 1 82 ? -12.452 9.462 17.530 1.00 89.25 82 LYS A CA 1
ATOM 648 C C . LYS A 1 82 ? -13.983 9.335 17.488 1.00 89.25 82 LYS A C 1
ATOM 650 O O . LYS A 1 82 ? -14.649 9.827 18.392 1.00 89.25 82 LYS A O 1
ATOM 655 N N . GLN A 1 83 ? -14.541 8.712 16.447 1.00 89.44 83 GLN A N 1
ATOM 656 C CA . GLN A 1 83 ? -15.975 8.423 16.304 1.00 89.44 83 GLN A CA 1
ATOM 657 C C . GLN A 1 83 ? -16.342 7.014 16.811 1.00 89.44 83 GLN A C 1
ATOM 659 O O . GLN A 1 83 ? -17.527 6.701 16.914 1.00 89.44 83 GLN A O 1
ATOM 664 N N . LEU A 1 84 ? -15.356 6.162 17.118 1.00 87.06 84 LEU A N 1
ATOM 665 C CA . LEU A 1 84 ? -15.563 4.806 17.632 1.00 87.06 84 LEU A CA 1
ATOM 666 C C . LEU A 1 84 ? -15.558 4.774 19.174 1.00 87.06 84 LEU A C 1
ATOM 668 O O . LEU A 1 84 ? -14.919 5.626 19.799 1.00 87.06 84 LEU A O 1
ATOM 672 N N . PRO A 1 85 ? -16.213 3.781 19.812 1.00 86.44 85 PRO A N 1
ATOM 673 C CA . PRO A 1 85 ? -16.114 3.560 21.256 1.00 86.44 85 PRO A CA 1
ATOM 674 C C . PRO A 1 85 ? -14.662 3.361 21.699 1.00 86.44 85 PRO A C 1
ATOM 676 O O . PRO A 1 85 ? -13.886 2.747 20.970 1.00 86.44 85 PRO A O 1
ATOM 679 N N . GLU A 1 86 ? -14.306 3.810 22.905 1.00 82.88 86 GLU A N 1
ATOM 680 C CA . GLU A 1 86 ? -12.929 3.776 23.438 1.00 82.88 86 GLU A CA 1
ATOM 681 C C . GLU A 1 86 ? -12.273 2.385 23.337 1.00 82.88 86 GLU A C 1
ATOM 683 O O . GLU A 1 86 ? -11.118 2.266 22.933 1.00 82.88 86 GLU A O 1
ATOM 688 N N . SER A 1 87 ? -13.041 1.318 23.588 1.00 80.69 87 SER A N 1
ATOM 689 C CA . SER A 1 87 ? -12.610 -0.083 23.449 1.00 80.69 87 SER A CA 1
ATOM 690 C C . SER A 1 87 ? -12.163 -0.483 22.036 1.00 80.69 87 SER A C 1
ATOM 692 O O . SER A 1 87 ? -11.477 -1.485 21.871 1.00 80.69 87 SER A O 1
ATOM 694 N N . SER A 1 88 ? -12.559 0.278 21.015 1.00 80.44 88 SER A N 1
ATOM 695 C CA . SER A 1 88 ? -12.248 0.052 19.598 1.00 80.44 88 SER A CA 1
ATOM 696 C C . SER A 1 88 ? -11.214 1.044 19.046 1.00 80.44 88 SER A C 1
ATOM 698 O O . SER A 1 88 ? -10.854 0.957 17.874 1.00 80.44 88 SER A O 1
ATOM 700 N N . GLN A 1 89 ? -10.696 1.969 19.865 1.00 81.56 89 GLN A N 1
ATOM 701 C CA . GLN A 1 89 ? -9.701 2.974 19.452 1.00 81.56 89 GLN A CA 1
ATOM 702 C C . GLN A 1 89 ? -8.253 2.437 19.429 1.00 81.56 89 GLN A C 1
ATOM 704 O O . GLN A 1 89 ? -7.310 3.198 19.224 1.00 81.56 89 GLN A O 1
ATOM 709 N N . MET A 1 90 ? -8.055 1.126 19.612 1.00 80.38 90 MET A N 1
ATOM 710 C CA . MET A 1 90 ? -6.741 0.472 19.722 1.00 80.38 90 MET A CA 1
ATOM 711 C C . MET A 1 90 ? -6.049 0.247 18.357 1.00 80.38 90 MET A C 1
ATOM 713 O O . MET A 1 90 ? -5.640 -0.863 18.014 1.00 80.38 90 MET A O 1
ATOM 717 N N . LEU A 1 91 ? -5.927 1.307 17.555 1.00 83.12 91 LEU A N 1
ATOM 718 C CA . LEU A 1 91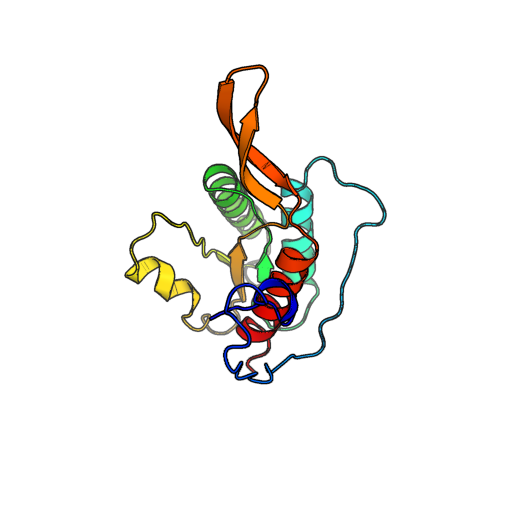 ? -5.262 1.315 16.248 1.00 83.12 91 LEU A CA 1
ATOM 719 C C . LEU A 1 91 ? -4.190 2.413 16.232 1.00 83.12 91 LEU A C 1
ATOM 721 O O . LEU A 1 91 ? -4.501 3.589 16.405 1.00 83.12 91 LEU A O 1
ATOM 725 N N . LEU A 1 92 ? -2.931 2.027 16.035 1.00 83.75 92 LEU A N 1
ATOM 726 C CA . LEU A 1 92 ? -1.776 2.922 16.018 1.00 83.75 92 LEU A CA 1
ATOM 727 C C . LEU A 1 92 ? -1.334 3.212 14.579 1.00 83.75 92 LEU A C 1
ATOM 729 O O . LEU A 1 92 ? -1.039 2.298 13.804 1.00 83.75 92 LEU A O 1
ATOM 733 N N . THR A 1 93 ? -1.262 4.497 14.243 1.00 82.94 93 THR A N 1
ATOM 734 C CA . THR A 1 93 ? -0.902 4.983 12.910 1.00 82.94 93 THR A CA 1
ATOM 735 C C . THR A 1 93 ? 0.621 5.076 12.770 1.00 82.94 93 THR A C 1
ATOM 737 O O . THR A 1 93 ? 1.282 5.646 13.636 1.00 82.94 93 THR A O 1
ATOM 740 N N . MET A 1 94 ? 1.203 4.456 11.733 1.00 81.56 94 MET A N 1
ATOM 741 C CA . MET A 1 94 ? 2.659 4.453 11.505 1.00 81.56 94 MET A CA 1
ATOM 742 C C . MET A 1 94 ? 2.998 4.605 10.011 1.00 81.56 94 MET A C 1
ATOM 744 O O . MET A 1 94 ? 3.112 3.628 9.268 1.00 81.56 94 MET A O 1
ATOM 748 N N . SER A 1 95 ? 3.196 5.841 9.553 1.00 81.69 95 SER A N 1
ATOM 749 C CA . SER A 1 95 ? 3.700 6.108 8.201 1.00 81.69 95 SER A CA 1
ATOM 750 C C . SER A 1 95 ? 5.169 5.685 8.024 1.00 81.69 95 SER A C 1
ATOM 752 O O . SER A 1 95 ? 5.986 5.762 8.942 1.00 81.69 95 SER A O 1
ATOM 754 N N . ILE A 1 96 ? 5.527 5.257 6.807 1.00 77.56 96 ILE A N 1
ATOM 755 C CA . ILE A 1 96 ? 6.921 5.073 6.386 1.00 77.56 96 ILE A CA 1
ATOM 756 C C . ILE A 1 96 ? 7.152 5.803 5.062 1.00 77.56 96 ILE A C 1
ATOM 758 O O . ILE A 1 96 ? 6.651 5.403 4.016 1.00 77.56 96 ILE A O 1
ATOM 762 N N . LEU A 1 97 ? 7.904 6.904 5.112 1.00 74.50 97 LEU A N 1
ATOM 763 C CA . LEU A 1 97 ? 8.275 7.690 3.933 1.00 74.50 97 LEU A CA 1
ATOM 764 C C . LEU A 1 97 ? 9.787 7.596 3.707 1.00 74.50 97 LEU A C 1
ATOM 766 O O . LEU A 1 97 ? 10.574 7.556 4.658 1.00 74.50 97 LEU A O 1
ATOM 770 N N . ALA A 1 98 ? 10.205 7.629 2.440 1.00 73.31 98 ALA A N 1
ATOM 771 C CA . ALA A 1 98 ? 11.618 7.567 2.057 1.00 73.31 98 ALA A CA 1
ATOM 772 C C . ALA A 1 98 ? 12.461 8.731 2.623 1.00 73.31 98 ALA A C 1
ATOM 774 O O . ALA A 1 98 ? 13.668 8.583 2.786 1.00 73.31 98 ALA A O 1
ATOM 775 N N . ALA A 1 99 ? 11.824 9.863 2.945 1.00 75.69 99 ALA A N 1
ATOM 776 C CA . ALA A 1 99 ? 12.460 11.045 3.528 1.00 75.69 99 ALA A CA 1
ATOM 777 C C . ALA A 1 99 ? 12.532 11.043 5.073 1.00 75.69 99 ALA A C 1
ATOM 779 O O . ALA A 1 99 ? 13.137 11.949 5.644 1.00 75.69 99 ALA A O 1
ATOM 780 N N . LEU A 1 100 ? 11.926 10.066 5.767 1.00 74.38 100 LEU A N 1
ATOM 781 C CA . LEU A 1 100 ? 12.003 9.997 7.232 1.00 74.38 100 LEU A CA 1
ATOM 782 C C . LEU A 1 100 ? 13.425 9.621 7.697 1.00 74.38 100 LEU A C 1
ATOM 784 O O . LEU A 1 100 ? 14.043 8.735 7.102 1.00 74.38 100 LEU A O 1
ATOM 788 N N . PRO A 1 101 ? 13.930 10.198 8.805 1.00 84.94 101 PRO A N 1
ATOM 789 C CA . PRO A 1 101 ? 15.145 9.723 9.461 1.00 84.94 101 PRO A CA 1
ATOM 790 C C . PRO A 1 101 ? 15.054 8.235 9.820 1.00 84.94 101 PRO A C 1
ATOM 792 O O . PRO A 1 101 ? 14.003 7.763 10.259 1.00 84.94 101 PRO A O 1
ATOM 795 N N . SER A 1 102 ? 16.168 7.503 9.721 1.00 81.88 102 SER A N 1
ATOM 796 C CA . SER A 1 102 ? 16.207 6.054 9.979 1.00 81.88 102 SER A CA 1
ATOM 797 C C . SER A 1 102 ? 15.653 5.666 11.352 1.00 81.88 102 SER A C 1
ATOM 799 O O . SER A 1 102 ? 14.986 4.646 11.475 1.00 81.88 102 SER A O 1
ATOM 801 N N . GLU A 1 103 ? 15.863 6.495 12.379 1.00 82.44 103 GLU A N 1
ATOM 802 C CA . GLU A 1 103 ? 15.307 6.267 13.719 1.00 82.44 103 GLU A CA 1
ATOM 803 C C . GLU A 1 103 ? 13.768 6.224 13.714 1.00 82.44 103 GLU A C 1
ATOM 805 O O . GLU A 1 103 ? 13.181 5.385 14.389 1.00 82.44 103 GLU A O 1
ATOM 810 N N . GLN A 1 104 ? 13.109 7.074 12.919 1.00 74.88 104 GLN A N 1
ATOM 811 C CA . GLN A 1 104 ? 11.650 7.089 12.790 1.00 74.88 104 GLN A CA 1
ATOM 812 C C . GLN A 1 104 ? 11.154 5.902 11.957 1.00 74.88 104 GLN A C 1
ATOM 814 O O . GLN A 1 104 ? 10.208 5.235 12.369 1.00 74.88 104 GLN A O 1
ATOM 819 N N . GLN A 1 105 ? 11.840 5.571 10.856 1.00 75.06 105 GLN A N 1
ATOM 820 C CA . GLN A 1 105 ? 11.541 4.375 10.053 1.00 75.06 105 GLN A CA 1
ATOM 821 C C . GLN A 1 105 ? 11.630 3.088 10.895 1.00 75.06 105 GLN A C 1
ATOM 823 O O . GLN A 1 105 ? 10.769 2.216 10.795 1.00 75.06 105 GLN A O 1
ATOM 828 N N . MET A 1 106 ? 12.621 2.991 11.789 1.00 78.88 106 MET A N 1
ATOM 829 C CA . MET A 1 106 ? 12.798 1.829 12.667 1.00 78.88 106 MET A CA 1
ATOM 830 C C . MET A 1 106 ? 11.655 1.625 13.673 1.00 78.88 106 MET A C 1
ATOM 832 O O . MET A 1 106 ? 11.452 0.498 14.126 1.00 78.88 106 MET A O 1
ATOM 836 N N . ARG A 1 107 ? 10.863 2.661 13.994 1.00 78.00 107 ARG A N 1
ATOM 837 C CA . ARG A 1 107 ? 9.717 2.545 14.919 1.00 78.00 107 ARG A CA 1
ATOM 838 C C . ARG A 1 107 ? 8.605 1.645 14.370 1.00 78.00 107 ARG A C 1
ATOM 840 O O . ARG A 1 107 ? 7.878 1.054 15.159 1.00 78.00 107 ARG A O 1
ATOM 847 N N . VAL A 1 108 ? 8.499 1.481 13.048 1.00 75.06 108 VAL A N 1
ATOM 848 C CA . VAL A 1 108 ? 7.523 0.575 12.405 1.00 75.06 108 VAL A CA 1
ATOM 849 C C . VAL A 1 108 ? 7.765 -0.891 12.801 1.00 75.06 108 VAL A C 1
ATOM 851 O O . VAL A 1 108 ? 6.814 -1.655 12.989 1.00 75.06 108 VAL A O 1
ATOM 854 N N . PHE A 1 109 ? 9.035 -1.268 12.992 1.00 75.94 109 PHE A N 1
ATOM 855 C CA . PHE A 1 109 ? 9.455 -2.611 13.408 1.00 75.94 109 PHE A CA 1
ATOM 856 C C . PHE A 1 109 ? 9.379 -2.846 14.924 1.00 75.94 109 PHE A C 1
ATOM 858 O O . PHE A 1 109 ? 9.602 -3.970 15.371 1.00 75.94 109 PHE A O 1
ATOM 865 N N . ALA A 1 110 ? 9.065 -1.826 15.729 1.00 76.19 110 ALA A N 1
ATOM 866 C CA . ALA A 1 110 ? 8.806 -2.022 17.151 1.00 76.19 110 ALA A CA 1
ATOM 867 C C . ALA A 1 110 ? 7.496 -2.806 17.354 1.00 76.19 110 ALA A C 1
ATOM 869 O O . ALA A 1 110 ? 6.552 -2.689 16.564 1.00 76.19 110 ALA A O 1
ATOM 870 N N . SER A 1 111 ? 7.421 -3.607 18.419 1.00 71.75 111 SER A N 1
ATOM 871 C CA . SER A 1 111 ? 6.189 -4.310 18.793 1.00 71.75 111 SER A CA 1
ATOM 872 C C . SER A 1 111 ? 5.078 -3.316 19.141 1.00 71.75 111 SER A C 1
ATOM 874 O O . SER A 1 111 ? 5.336 -2.283 19.762 1.00 71.75 111 SER A O 1
ATOM 876 N N . ALA A 1 112 ? 3.837 -3.632 18.768 1.00 68.88 112 ALA A N 1
ATOM 877 C CA . ALA A 1 112 ? 2.689 -2.821 19.157 1.00 68.88 112 ALA A CA 1
ATOM 878 C C . ALA A 1 112 ? 2.477 -2.872 20.688 1.00 68.88 112 ALA A C 1
ATOM 880 O O . ALA A 1 112 ? 2.758 -3.905 21.308 1.00 68.88 112 ALA A O 1
ATOM 881 N N . PRO A 1 113 ? 1.963 -1.798 21.320 1.00 71.75 113 PRO A N 1
ATOM 882 C CA . PRO A 1 113 ? 1.465 -1.866 22.692 1.00 71.75 113 PRO A CA 1
ATOM 883 C C . PRO A 1 113 ? 0.363 -2.929 22.830 1.00 71.75 113 PRO A C 1
ATOM 885 O O . PRO A 1 113 ? -0.369 -3.196 21.880 1.00 71.75 113 PRO A O 1
ATOM 888 N N . SER A 1 114 ? 0.217 -3.529 24.015 1.00 67.69 114 SER A N 1
ATOM 889 C CA . SER A 1 114 ? -0.735 -4.633 24.224 1.00 67.69 114 SER A CA 1
ATOM 890 C C . SER A 1 114 ? -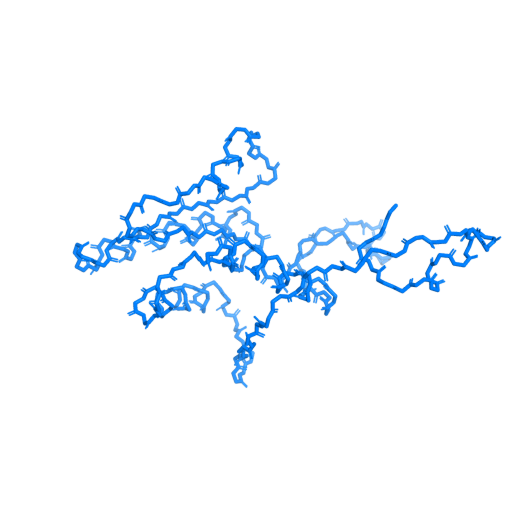2.167 -4.254 23.815 1.00 67.69 114 SER A C 1
ATOM 892 O O . SER A 1 114 ? -2.709 -3.257 24.291 1.00 67.69 114 SER A O 1
ATOM 894 N N . GLY A 1 115 ? -2.763 -5.049 22.923 1.00 64.00 115 GLY A N 1
ATOM 895 C CA . GLY A 1 115 ? -4.101 -4.832 22.362 1.00 64.00 115 GLY A CA 1
ATOM 896 C C . GLY A 1 115 ? -4.182 -3.848 21.186 1.00 64.00 115 GLY A C 1
ATOM 897 O O . GLY A 1 115 ? -5.230 -3.777 20.555 1.00 64.00 115 GLY A O 1
ATOM 898 N N . PHE A 1 116 ? -3.109 -3.123 20.852 1.00 62.16 116 PHE A N 1
ATOM 899 C CA . PHE A 1 116 ? -3.072 -2.256 19.672 1.00 62.16 116 PHE A CA 1
ATOM 900 C C . PHE A 1 116 ? -2.643 -3.026 18.420 1.00 62.16 116 PHE A C 1
ATOM 902 O O . PHE A 1 116 ? -1.740 -3.859 18.471 1.00 62.16 116 PHE A O 1
ATOM 909 N N . ARG A 1 117 ? -3.228 -2.671 17.273 1.00 70.88 117 ARG A N 1
ATOM 910 C CA . ARG A 1 117 ? -2.669 -2.978 15.945 1.00 70.88 117 ARG A CA 1
ATOM 911 C C . ARG A 1 117 ? -1.832 -1.798 15.462 1.00 70.88 117 ARG A C 1
ATOM 913 O O . ARG A 1 117 ? -2.275 -0.661 15.617 1.00 70.88 117 ARG A O 1
ATOM 920 N N . LYS A 1 118 ? -0.691 -2.028 14.814 1.00 63.62 118 LYS A N 1
ATOM 921 C CA . LYS A 1 118 ? -0.059 -1.025 13.937 1.00 63.62 118 LYS A CA 1
ATOM 922 C C . LYS A 1 118 ? -0.575 -1.178 12.508 1.00 63.62 118 LYS A C 1
ATOM 924 O O . LYS A 1 118 ? -1.042 -2.249 12.115 1.00 63.62 118 LYS A O 1
ATOM 929 N N . TYR A 1 119 ? -0.386 -0.141 11.697 1.00 65.50 119 TYR A N 1
ATOM 930 C CA . TYR A 1 119 ? -0.421 -0.269 10.241 1.00 65.50 119 TYR A CA 1
ATOM 931 C C . TYR A 1 119 ? 0.704 0.511 9.547 1.00 65.50 119 TYR A C 1
ATOM 933 O O . TYR A 1 119 ? 1.178 1.501 10.088 1.00 65.50 119 TYR A O 1
ATOM 941 N N . ALA A 1 120 ? 1.105 0.073 8.348 1.00 57.16 120 ALA A N 1
ATOM 942 C CA . ALA A 1 120 ? 2.099 0.712 7.458 1.00 57.16 120 ALA A CA 1
ATOM 943 C C . ALA A 1 120 ? 1.614 0.674 5.985 1.00 57.16 120 ALA A C 1
ATOM 945 O O . ALA A 1 120 ? 0.589 0.044 5.749 1.00 57.16 120 ALA A O 1
ATOM 946 N N . VAL A 1 121 ? 2.251 1.373 5.017 1.00 55.09 121 VAL A N 1
ATOM 947 C CA . VAL A 1 121 ? 1.528 1.864 3.804 1.00 55.09 121 VAL A CA 1
ATOM 948 C C . VAL A 1 121 ? 2.324 1.924 2.444 1.00 55.09 121 VAL A C 1
ATOM 950 O O . VAL A 1 121 ? 3.201 2.773 2.343 1.00 55.09 121 VAL A O 1
ATOM 953 N N . ASP A 1 122 ? 2.041 1.091 1.393 1.00 52.91 122 ASP A N 1
ATOM 954 C CA . ASP A 1 122 ? 2.712 1.091 0.018 1.00 52.91 122 ASP A CA 1
ATOM 955 C C . ASP A 1 122 ? 2.012 0.290 -1.177 1.00 52.91 122 ASP A C 1
ATOM 957 O O . ASP A 1 122 ? 2.114 -0.939 -1.232 1.00 52.91 122 ASP A O 1
ATOM 961 N N . PRO A 1 123 ? 1.359 0.878 -2.221 1.00 50.62 123 PRO A N 1
ATOM 962 C CA . PRO A 1 123 ? -0.013 0.558 -2.705 1.00 50.62 123 PRO A CA 1
ATOM 963 C C . PRO A 1 123 ? -0.360 -0.742 -3.437 1.00 50.62 123 PRO A C 1
ATOM 965 O O . PRO A 1 123 ? -1.378 -1.360 -3.153 1.00 50.62 123 PRO A O 1
ATOM 968 N N . GLY A 1 124 ? 0.363 -1.070 -4.499 1.00 57.78 124 GLY A N 1
ATOM 969 C CA . GLY A 1 124 ? -0.269 -1.706 -5.666 1.00 57.78 124 GLY A CA 1
ATOM 970 C C . GLY A 1 124 ? -0.311 -0.761 -6.874 1.00 57.78 124 GLY A C 1
ATOM 971 O O . GLY A 1 124 ? -0.622 -1.163 -7.987 1.00 57.78 124 GLY A O 1
ATOM 972 N N . PHE A 1 125 ? 0.117 0.480 -6.662 1.00 67.25 125 PHE A N 1
ATOM 973 C CA . PHE A 1 125 ? 0.671 1.389 -7.656 1.00 67.25 125 PHE A CA 1
ATOM 974 C C . PHE A 1 125 ? 2.132 1.714 -7.265 1.00 67.25 125 PHE A C 1
ATOM 976 O O . PHE A 1 125 ? 2.611 1.278 -6.210 1.00 67.25 125 PHE A O 1
ATOM 983 N N . VAL A 1 126 ? 2.850 2.459 -8.102 1.00 75.75 126 VAL A N 1
ATOM 984 C CA . VAL A 1 126 ? 4.153 3.083 -7.806 1.00 75.75 126 VAL A CA 1
ATOM 985 C C . VAL A 1 126 ? 4.290 4.382 -8.602 1.00 75.75 126 VAL A C 1
ATOM 987 O O . VAL A 1 126 ? 3.747 4.490 -9.700 1.00 75.75 126 VAL A O 1
ATOM 990 N N . LYS A 1 127 ? 5.045 5.360 -8.086 1.00 79.19 127 LYS A N 1
ATOM 991 C CA . LYS A 1 127 ? 5.513 6.503 -8.887 1.00 79.19 127 LYS A CA 1
ATOM 992 C C . LYS A 1 127 ? 6.722 6.030 -9.704 1.00 79.19 127 LYS A C 1
ATOM 994 O O . LYS A 1 127 ? 7.769 5.731 -9.138 1.00 79.19 127 LYS A O 1
ATOM 999 N N . ALA A 1 128 ? 6.546 5.883 -11.016 1.00 83.00 128 ALA A N 1
ATOM 1000 C CA . ALA A 1 128 ? 7.540 5.345 -11.940 1.00 83.00 128 ALA A CA 1
ATOM 1001 C C . ALA A 1 128 ? 8.031 6.416 -12.918 1.00 83.00 128 ALA A C 1
ATOM 1003 O O . ALA A 1 128 ? 7.249 7.196 -13.466 1.00 83.00 128 ALA A O 1
ATOM 1004 N N . HIS A 1 129 ? 9.339 6.417 -13.160 1.00 87.19 129 HIS A N 1
ATOM 1005 C CA . HIS A 1 129 ? 9.962 7.212 -14.209 1.00 87.19 129 HIS A CA 1
ATOM 1006 C C . HIS A 1 129 ? 9.554 6.664 -15.581 1.00 87.19 129 HIS A C 1
ATOM 1008 O O . HIS A 1 129 ? 9.789 5.494 -15.882 1.00 87.19 129 HIS A O 1
ATOM 1014 N N . THR A 1 130 ? 8.919 7.502 -16.398 1.00 87.81 130 THR A N 1
ATOM 1015 C CA . THR A 1 130 ? 8.477 7.169 -17.757 1.00 87.81 130 THR A CA 1
ATOM 1016 C C . THR A 1 130 ? 8.978 8.231 -18.725 1.00 87.81 130 THR A C 1
ATOM 1018 O O . THR A 1 130 ? 8.755 9.422 -18.519 1.00 87.81 130 THR A O 1
ATOM 1021 N N . TYR A 1 131 ? 9.653 7.806 -19.792 1.00 89.69 131 TYR A N 1
ATOM 1022 C CA . TYR A 1 131 ? 10.124 8.699 -20.847 1.00 89.69 131 TYR A CA 1
ATOM 1023 C C . TYR A 1 131 ? 9.043 8.893 -21.915 1.00 89.69 131 TYR A C 1
ATOM 1025 O O . TYR A 1 131 ? 8.529 7.918 -22.462 1.00 89.69 131 TYR A O 1
ATOM 1033 N N . ASP A 1 132 ? 8.719 10.146 -22.227 1.00 89.50 132 ASP A N 1
ATOM 1034 C CA . ASP A 1 132 ? 7.852 10.527 -23.339 1.00 89.50 132 ASP A CA 1
ATOM 1035 C C . ASP A 1 132 ? 8.729 10.903 -24.551 1.00 89.50 132 ASP A C 1
ATOM 1037 O O . ASP A 1 132 ? 9.291 12.006 -24.583 1.00 89.50 132 ASP A O 1
ATOM 1041 N N . PRO A 1 133 ? 8.861 10.026 -25.566 1.00 91.38 133 PRO A N 1
ATOM 1042 C CA . PRO A 1 133 ? 9.712 10.286 -26.726 1.00 91.38 133 PRO A CA 1
ATOM 1043 C C . PRO A 1 133 ? 9.145 11.357 -27.668 1.00 91.38 133 PRO A C 1
ATOM 1045 O O . PRO A 1 133 ? 9.883 11.871 -28.503 1.00 91.38 133 PRO A O 1
ATOM 1048 N N . SER A 1 134 ? 7.860 11.713 -27.555 1.00 92.56 134 SER A N 1
ATOM 1049 C CA . SER A 1 134 ? 7.247 12.789 -28.344 1.00 92.56 134 SER A CA 1
ATOM 1050 C C . SER A 1 134 ? 7.487 14.168 -27.726 1.00 92.56 134 SER A C 1
ATOM 1052 O O . SER A 1 134 ? 7.545 15.154 -28.457 1.00 92.56 134 SER A O 1
ATOM 1054 N N . LYS A 1 135 ? 7.660 14.245 -26.400 1.00 89.81 135 LYS A N 1
ATOM 1055 C CA . LYS A 1 135 ? 8.092 15.465 -25.691 1.00 89.81 135 LYS A CA 1
ATOM 1056 C C . LYS A 1 135 ? 9.609 15.545 -25.491 1.00 89.81 135 LYS A C 1
ATOM 1058 O O . LYS A 1 135 ? 10.121 16.618 -25.187 1.00 89.81 135 LYS A O 1
ATOM 1063 N N . GLY A 1 136 ? 10.322 14.427 -25.634 1.00 93.12 136 GLY A N 1
ATOM 1064 C CA . GLY A 1 136 ? 11.756 14.318 -25.357 1.00 93.12 136 GLY A CA 1
ATOM 1065 C C . GLY A 1 136 ? 12.107 14.395 -23.866 1.00 93.12 136 GLY A C 1
ATOM 1066 O O . GLY A 1 136 ? 13.254 14.680 -23.530 1.00 93.12 136 GLY A O 1
ATOM 1067 N N . MET A 1 137 ? 11.133 14.176 -22.976 1.00 92.56 137 MET A N 1
ATOM 1068 C CA . MET A 1 137 ? 11.236 14.441 -21.537 1.00 92.56 137 MET A CA 1
ATOM 1069 C C . MET A 1 137 ? 10.895 13.212 -20.697 1.00 92.56 137 MET A C 1
ATOM 1071 O O . MET A 1 137 ? 10.061 12.388 -21.064 1.00 92.56 137 MET A O 1
ATOM 1075 N N . GLU A 1 138 ? 11.518 13.124 -19.527 1.00 90.44 138 GLU A N 1
ATOM 1076 C CA . GLU A 1 138 ? 11.200 12.139 -18.499 1.00 90.44 138 GLU A CA 1
ATOM 1077 C C . GLU A 1 138 ? 10.139 12.700 -17.539 1.00 90.44 138 GLU A C 1
ATOM 1079 O O . GLU A 1 138 ? 10.164 13.880 -17.189 1.00 90.44 138 GLU A O 1
ATOM 1084 N N . CYS A 1 139 ? 9.177 11.872 -17.137 1.00 88.00 139 CYS A N 1
ATOM 1085 C CA . CYS A 1 139 ? 8.064 12.250 -16.271 1.00 88.00 139 CYS A CA 1
ATOM 1086 C C . CYS A 1 139 ? 7.856 11.196 -15.178 1.00 88.00 139 CYS A C 1
ATOM 1088 O O . CYS A 1 139 ? 7.843 9.996 -15.453 1.00 88.00 139 CYS A O 1
ATOM 1090 N N . LEU A 1 140 ? 7.647 11.645 -13.938 1.00 85.44 140 LEU A N 1
ATOM 1091 C CA . LEU A 1 140 ? 7.282 10.775 -12.822 1.00 85.44 140 LEU A CA 1
ATOM 1092 C C . LEU A 1 140 ? 5.757 10.610 -12.791 1.00 85.44 140 LEU A C 1
ATOM 1094 O O . LEU A 1 140 ? 5.036 11.559 -12.491 1.00 85.44 140 LEU A O 1
ATOM 1098 N N . VAL A 1 141 ? 5.265 9.412 -13.103 1.00 85.81 141 VAL A N 1
ATOM 1099 C CA . VAL A 1 141 ? 3.826 9.115 -13.207 1.00 85.81 141 VAL A CA 1
ATOM 1100 C C . VAL A 1 141 ? 3.420 7.980 -12.271 1.00 85.81 141 VAL A C 1
ATOM 1102 O O . VAL A 1 141 ? 4.187 7.049 -12.034 1.00 85.81 141 VAL A O 1
ATOM 1105 N N . VAL A 1 142 ? 2.204 8.045 -11.724 1.00 82.75 142 VAL A N 1
ATOM 1106 C CA . VAL A 1 142 ? 1.623 6.938 -10.950 1.00 82.75 142 VAL A CA 1
ATOM 1107 C C . VAL A 1 142 ? 1.177 5.848 -11.924 1.00 82.75 142 VAL A C 1
ATOM 1109 O O . VAL A 1 142 ? 0.348 6.099 -12.795 1.00 82.75 142 VAL A O 1
ATOM 1112 N N . VAL A 1 143 ? 1.714 4.637 -11.771 1.00 84.62 143 VAL A N 1
ATOM 1113 C CA . VAL A 1 143 ? 1.368 3.461 -12.588 1.00 84.62 143 VAL A CA 1
ATOM 1114 C C . VAL A 1 143 ? 0.967 2.278 -11.701 1.00 84.62 143 VAL A C 1
ATOM 1116 O O . VAL A 1 143 ? 1.450 2.190 -10.569 1.00 84.62 143 VAL A O 1
ATOM 1119 N N . PRO A 1 144 ? 0.111 1.350 -12.171 1.00 81.69 144 PRO A N 1
ATOM 1120 C CA . PRO A 1 144 ? -0.161 0.097 -11.462 1.00 81.69 144 PRO A CA 1
ATOM 1121 C C . PRO A 1 144 ? 1.124 -0.704 -11.219 1.00 81.69 144 PRO A C 1
ATOM 1123 O O . PRO A 1 144 ? 2.037 -0.687 -12.048 1.00 81.69 144 PRO A O 1
ATOM 1126 N N . THR A 1 145 ? 1.208 -1.443 -10.111 1.00 83.62 145 THR A N 1
ATOM 1127 C CA . THR A 1 145 ? 2.326 -2.369 -9.903 1.00 83.62 145 THR A CA 1
ATOM 1128 C C . THR A 1 145 ? 2.296 -3.507 -10.909 1.00 83.62 145 THR A C 1
ATOM 1130 O O . THR A 1 145 ? 1.251 -4.028 -11.302 1.00 83.62 145 THR A O 1
ATOM 1133 N N . SER A 1 146 ? 3.488 -3.972 -11.271 1.00 84.75 146 SER A N 1
ATOM 1134 C CA . SER A 1 146 ? 3.632 -5.262 -11.932 1.00 84.75 146 SER A CA 1
ATOM 1135 C C . SER A 1 146 ? 3.137 -6.400 -11.030 1.00 84.75 146 SER A C 1
ATOM 1137 O O . SER A 1 146 ? 3.262 -6.359 -9.800 1.00 84.75 146 SER A O 1
ATOM 1139 N N . LYS A 1 147 ? 2.673 -7.491 -11.652 1.00 82.19 147 LYS A N 1
ATOM 1140 C CA . LYS A 1 147 ? 2.318 -8.745 -10.963 1.00 82.19 147 LYS A CA 1
ATOM 1141 C C . LYS A 1 147 ? 3.429 -9.234 -10.020 1.00 82.19 147 LYS A C 1
ATOM 1143 O O . LYS A 1 147 ? 3.134 -9.795 -8.970 1.00 82.19 147 LYS A O 1
ATOM 1148 N N . PHE A 1 148 ? 4.696 -9.004 -10.372 1.00 80.00 148 PHE A N 1
ATOM 1149 C CA . PHE A 1 148 ? 5.840 -9.379 -9.543 1.00 80.00 148 PHE A CA 1
ATOM 1150 C C . PHE A 1 148 ? 5.948 -8.526 -8.267 1.00 80.00 148 PHE A C 1
ATOM 1152 O O . PHE A 1 148 ? 6.060 -9.086 -7.180 1.00 80.00 148 PHE A O 1
ATOM 1159 N N . GLN A 1 149 ? 5.816 -7.199 -8.367 1.00 81.69 149 GLN A N 1
ATOM 1160 C CA . GLN A 1 149 ? 5.789 -6.308 -7.196 1.00 81.69 149 GLN A CA 1
ATOM 1161 C C . GLN A 1 149 ? 4.605 -6.622 -6.265 1.00 81.69 149 GLN A C 1
ATOM 1163 O O . GLN A 1 149 ? 4.777 -6.663 -5.049 1.00 81.69 149 GLN A O 1
ATOM 1168 N N . ALA A 1 150 ? 3.419 -6.914 -6.812 1.00 79.94 150 ALA A N 1
ATOM 1169 C CA . ALA A 1 150 ? 2.265 -7.340 -6.014 1.00 79.94 150 ALA A CA 1
ATOM 1170 C C . ALA A 1 150 ? 2.530 -8.664 -5.261 1.00 79.94 150 ALA A C 1
ATOM 1172 O O . ALA A 1 150 ? 2.239 -8.775 -4.069 1.00 79.94 150 ALA A O 1
ATOM 1173 N N . LEU A 1 151 ? 3.159 -9.648 -5.918 1.00 79.12 151 LEU A N 1
ATOM 1174 C CA . LEU A 1 151 ? 3.577 -10.902 -5.277 1.00 79.12 151 LEU A CA 1
ATOM 1175 C C . LEU A 1 151 ? 4.644 -10.687 -4.192 1.00 79.12 151 LEU A C 1
ATOM 1177 O O . LEU A 1 151 ? 4.588 -11.352 -3.158 1.00 79.12 151 LEU A O 1
ATOM 1181 N N . GLN A 1 152 ? 5.579 -9.750 -4.386 1.00 81.19 152 GLN A N 1
ATOM 1182 C CA . GLN A 1 152 ? 6.544 -9.365 -3.352 1.00 81.19 152 GLN A CA 1
ATOM 1183 C C . GLN A 1 152 ? 5.849 -8.725 -2.143 1.00 81.19 152 GLN A C 1
ATOM 1185 O O . GLN A 1 152 ? 6.128 -9.126 -1.015 1.00 81.19 152 GLN A O 1
ATOM 1190 N N . ARG A 1 153 ? 4.901 -7.799 -2.354 1.00 80.06 153 ARG A N 1
ATOM 1191 C CA . ARG A 1 153 ? 4.140 -7.149 -1.269 1.00 80.06 153 ARG A CA 1
ATOM 1192 C C . ARG A 1 153 ? 3.323 -8.152 -0.449 1.00 80.06 153 ARG A C 1
ATOM 1194 O O . ARG A 1 153 ? 3.367 -8.090 0.777 1.00 80.06 153 ARG A O 1
ATOM 1201 N N . ARG A 1 154 ? 2.711 -9.158 -1.091 1.00 77.25 154 ARG A N 1
ATOM 1202 C CA . ARG A 1 154 ? 2.086 -10.310 -0.405 1.00 77.25 154 ARG A CA 1
ATOM 1203 C C . ARG A 1 154 ? 3.078 -11.052 0.504 1.00 77.25 154 ARG A C 1
ATOM 1205 O O . ARG A 1 154 ? 2.755 -11.342 1.651 1.00 77.25 154 ARG A O 1
ATOM 1212 N N . CYS A 1 155 ? 4.287 -11.349 0.019 1.00 74.81 155 CYS A N 1
ATOM 1213 C CA . CYS A 1 155 ? 5.315 -12.030 0.818 1.00 74.81 155 CYS A CA 1
ATOM 1214 C C . CYS A 1 155 ? 5.844 -11.166 1.980 1.00 74.81 155 CYS A C 1
ATOM 1216 O O . CYS A 1 155 ? 6.142 -11.704 3.043 1.00 74.81 155 CYS A O 1
ATOM 1218 N N . VAL A 1 156 ? 5.940 -9.844 1.801 1.00 76.12 156 VAL A N 1
ATOM 1219 C CA . VAL A 1 156 ? 6.335 -8.904 2.867 1.00 76.12 156 VAL A CA 1
ATOM 1220 C C . VAL A 1 156 ? 5.263 -8.828 3.956 1.00 76.12 156 VAL A C 1
ATOM 1222 O O . VAL A 1 156 ? 5.604 -8.947 5.131 1.00 76.12 156 VAL A O 1
ATOM 1225 N N . ALA A 1 157 ? 3.980 -8.719 3.588 1.00 71.94 157 ALA A N 1
ATOM 1226 C CA . ALA A 1 157 ? 2.867 -8.778 4.540 1.00 71.94 157 ALA A CA 1
ATOM 1227 C C . ALA A 1 157 ? 2.897 -10.084 5.354 1.00 71.94 157 ALA A C 1
ATOM 1229 O O . ALA A 1 157 ? 2.877 -10.049 6.582 1.00 71.94 157 ALA A O 1
ATOM 1230 N N . ALA A 1 158 ? 3.057 -11.227 4.675 1.00 68.88 158 ALA A N 1
ATOM 1231 C CA . ALA A 1 158 ? 3.159 -12.542 5.309 1.00 68.88 158 ALA A CA 1
ATOM 1232 C C . ALA A 1 158 ? 4.279 -12.622 6.358 1.00 68.88 158 ALA A C 1
ATOM 1234 O O . ALA A 1 158 ? 4.087 -13.194 7.424 1.00 68.88 158 ALA A O 1
ATOM 1235 N N . PHE A 1 159 ? 5.449 -12.054 6.054 1.00 66.31 159 PHE A N 1
ATOM 1236 C CA . PHE A 1 159 ? 6.611 -12.101 6.938 1.00 66.31 159 PHE A CA 1
ATOM 1237 C C . PHE A 1 159 ? 6.493 -11.134 8.125 1.00 66.31 159 PHE A C 1
ATOM 1239 O O . PHE A 1 159 ? 6.817 -11.511 9.249 1.00 66.31 159 PHE A O 1
ATOM 1246 N N . MET A 1 160 ? 6.017 -9.903 7.897 1.00 63.84 160 MET A N 1
ATOM 1247 C CA . MET A 1 160 ? 5.908 -8.899 8.966 1.00 63.84 160 MET A CA 1
ATOM 1248 C C . MET A 1 160 ? 4.734 -9.153 9.920 1.00 63.84 160 MET A C 1
ATOM 1250 O O . MET A 1 160 ? 4.833 -8.786 11.085 1.00 63.84 160 MET A O 1
ATOM 1254 N N . ILE A 1 161 ? 3.649 -9.777 9.448 1.00 63.97 161 ILE A N 1
ATOM 1255 C CA . ILE A 1 161 ? 2.440 -10.030 10.250 1.00 63.97 161 ILE A CA 1
ATOM 1256 C C . ILE A 1 161 ? 2.450 -11.457 10.829 1.00 63.97 161 ILE A C 1
ATOM 1258 O O . ILE A 1 161 ? 2.138 -11.647 12.000 1.00 63.97 161 ILE A O 1
ATOM 1262 N N . GLY A 1 162 ? 2.864 -12.464 10.049 1.00 52.94 162 GLY A N 1
ATOM 1263 C CA . GLY A 1 162 ? 2.850 -13.887 10.426 1.00 52.94 162 GLY A CA 1
ATOM 1264 C C . GLY A 1 162 ? 4.037 -14.362 11.275 1.00 52.94 162 GLY A C 1
ATOM 1265 O O . GLY A 1 162 ? 4.482 -15.495 11.112 1.00 52.94 162 GLY A O 1
ATOM 1266 N N . SER A 1 163 ? 4.584 -13.500 12.137 1.00 42.75 163 SER A N 1
ATOM 1267 C CA . SER A 1 163 ? 5.729 -13.806 13.017 1.00 42.75 163 SER A CA 1
ATOM 1268 C C . SER A 1 163 ? 5.313 -14.032 14.485 1.00 42.75 163 SER A C 1
ATOM 1270 O O . SER A 1 163 ? 6.015 -13.598 15.400 1.00 42.75 163 SER A O 1
ATOM 1272 N N . VAL A 1 164 ? 4.169 -14.698 14.699 1.00 38.06 164 VAL A N 1
ATOM 1273 C CA . VAL A 1 164 ? 3.598 -15.081 16.009 1.00 38.06 164 VAL A CA 1
ATOM 1274 C C . VAL A 1 164 ? 3.159 -16.543 15.967 1.00 38.06 164 VAL A C 1
ATOM 1276 O O . VAL A 1 164 ? 2.451 -16.892 14.998 1.00 38.06 164 VAL A O 1
#

pLDDT: mean 80.46, std 9.66, range [38.06, 93.12]

Sequence (164 aa):
MSASLELKCFEYFCGAKSVHLQGRQFPVDIFYTCHSVADYLDACLITIFQIHLGEGLGDILVFLTGQEEIESIERLINERLKQLPESSQMLLTMSILAALPSEQQMRVFASAPSGFRKYAVDPGFVKAHTYDPSKGMECLVVVPTSKFQALQRRCVAAFMIGSV

Radius of gyration: 18.97 Å; chains: 1; bounding box: 45×36×53 Å